Protein AF-Q1A8F8-F1 (afdb_monomer)

Sequence (84 aa):
IGHVDSGKSTTTGHLIYQCGGIDKRTIEKFEKEAAELGKGSFKYAWVLDKLKAERERGITIDIALWKFETPRYYVTVIDAPGHR

Solvent-accessible surface area (backbone atoms only — not comparable to full-atom values): 4914 Å² total; per-residue (Å²): 140,58,57,69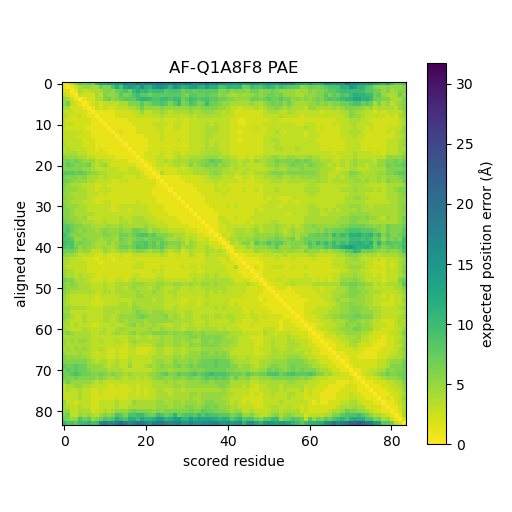,84,68,46,63,52,39,56,50,28,45,50,36,42,76,57,61,55,46,59,69,70,58,48,55,49,35,32,50,59,23,42,76,70,75,38,46,90,44,28,30,24,51,74,58,41,79,49,70,68,22,63,75,68,72,48,61,75,63,77,32,78,48,73,38,58,53,102,87,47,82,43,76,48,76,47,67,51,35,73,133

Radius of gyration: 12.43 Å; Cα contacts (8 Å, |Δi|>4): 111; chains: 1; bounding box: 35×20×33 Å

Nearest PDB structures (foldseek):
  9bdp-assembly1_EF1A  TM=9.729E-01  e=9.770E-13  Saccharomyces cerevisiae
  8g5z-assembly1_EF  TM=9.729E-01  e=1.169E-11  Homo sapiens
  4cxg-assembly1_A  TM=9.556E-01  e=1.874E-08  Oryctolagus cuniculus
  5lzx-assembly1_jj  TM=9.267E-01  e=8.987E-08  Homo sapiens
  3j5y-assembly1_B  TM=9.152E-01  e=2.513E-06  Homo sapiens

Secondary structure (DSSP, 8-state):
---TTS-HHHHHHHHHHHTTSS-HHHHHHHHHHHHHTT-GGGTTGGGT--SHHHHHHTS--S-EEEEEE-SS-EEEEEE-----

Mean predicted aligned error: 4.03 Å

Structure (mmCIF, N/CA/C/O backbone):
data_AF-Q1A8F8-F1
#
_entry.id   AF-Q1A8F8-F1
#
loop_
_atom_site.group_PDB
_atom_site.id
_atom_site.type_symbol
_atom_site.label_atom_id
_atom_site.label_alt_id
_atom_site.label_comp_id
_atom_site.label_asym_id
_atom_site.label_entity_id
_atom_site.label_seq_id
_atom_site.pdbx_PDB_ins_code
_atom_site.Cartn_x
_atom_site.Cartn_y
_atom_site.Cartn_z
_atom_site.occupancy
_atom_site.B_iso_or_equiv
_atom_site.auth_seq_id
_atom_site.auth_comp_id
_atom_site.auth_asym_id
_atom_site.auth_atom_id
_atom_site.pdbx_PDB_model_num
ATOM 1 N N . ILE A 1 1 ? -8.695 -1.727 -12.967 1.00 68.31 1 ILE A N 1
ATOM 2 C CA . ILE A 1 1 ? -8.115 -2.090 -14.288 1.00 68.31 1 ILE A CA 1
ATOM 3 C C . ILE A 1 1 ? -7.938 -0.800 -15.086 1.00 68.31 1 ILE A C 1
ATOM 5 O O . ILE A 1 1 ? -8.875 -0.015 -15.121 1.00 68.31 1 ILE A O 1
ATOM 9 N N . GLY A 1 2 ? -6.747 -0.531 -15.630 1.00 78.38 2 GLY A N 1
ATOM 10 C CA . GLY A 1 2 ? -6.419 0.739 -16.301 1.00 78.38 2 GLY A CA 1
ATOM 11 C C . GLY A 1 2 ? -4.927 0.860 -16.646 1.00 78.38 2 GLY A C 1
ATOM 12 O O . GLY A 1 2 ? -4.126 0.055 -16.165 1.00 78.38 2 GLY A O 1
ATOM 13 N N . HIS A 1 3 ? -4.558 1.861 -17.452 1.00 83.31 3 HIS A N 1
ATOM 14 C CA . HIS A 1 3 ? -3.194 2.069 -17.965 1.00 83.31 3 HIS A CA 1
ATOM 15 C C . HIS A 1 3 ? -2.160 2.296 -16.845 1.00 83.31 3 HIS A C 1
ATOM 17 O O . HIS A 1 3 ? -2.536 2.633 -15.718 1.00 83.31 3 HIS A O 1
ATOM 23 N N . VAL A 1 4 ? -0.869 2.076 -17.129 1.00 75.50 4 VAL A N 1
ATOM 24 C CA . VAL A 1 4 ? 0.232 2.129 -16.146 1.00 75.50 4 VAL A CA 1
ATOM 25 C C . VAL A 1 4 ? 0.246 3.441 -15.345 1.00 75.50 4 VAL A C 1
ATOM 27 O O . VAL A 1 4 ? 0.337 3.380 -14.123 1.00 75.50 4 VAL A O 1
ATOM 30 N N . ASP A 1 5 ? -0.075 4.573 -15.976 1.00 80.25 5 ASP A N 1
ATOM 31 C CA . ASP A 1 5 ? -0.042 5.901 -15.340 1.00 80.25 5 ASP A CA 1
ATOM 32 C C . ASP A 1 5 ? -1.390 6.401 -14.797 1.00 80.25 5 ASP A C 1
ATOM 34 O O . ASP A 1 5 ? -1.519 7.544 -14.366 1.00 80.25 5 ASP A O 1
ATOM 38 N N . SER A 1 6 ? -2.427 5.559 -14.761 1.00 85.94 6 SER A N 1
ATOM 39 C CA . SER A 1 6 ? -3.751 5.967 -14.257 1.00 85.94 6 SER A CA 1
ATOM 40 C C . SER A 1 6 ? -3.835 6.084 -12.724 1.00 85.94 6 SER A C 1
ATOM 42 O O . SER A 1 6 ? -4.930 6.218 -12.188 1.00 85.94 6 SER A O 1
ATOM 44 N N . GLY A 1 7 ? -2.717 5.969 -11.998 1.00 86.12 7 GLY A N 1
ATOM 45 C CA . GLY A 1 7 ? -2.673 6.160 -10.542 1.00 86.12 7 GLY A CA 1
ATOM 46 C C . GLY A 1 7 ? -3.400 5.094 -9.710 1.00 86.12 7 GLY A C 1
ATOM 47 O O . GLY A 1 7 ? -3.695 5.337 -8.545 1.00 86.12 7 GLY A O 1
ATOM 48 N N . LYS A 1 8 ? -3.679 3.914 -10.284 1.00 90.56 8 LYS A N 1
ATOM 49 C CA . LYS A 1 8 ? -4.465 2.827 -9.661 1.00 90.56 8 LYS A CA 1
ATOM 50 C C . LYS A 1 8 ? -3.991 2.479 -8.244 1.00 90.56 8 LYS A C 1
ATOM 52 O O . LYS A 1 8 ? -4.771 2.570 -7.294 1.00 90.56 8 LYS A O 1
ATOM 57 N N . SER A 1 9 ? -2.714 2.134 -8.103 1.00 90.19 9 SER A N 1
ATOM 58 C CA . SER A 1 9 ? -2.105 1.725 -6.833 1.00 90.19 9 SER A CA 1
ATOM 59 C C . SER A 1 9 ? -2.012 2.896 -5.855 1.00 90.19 9 SER A C 1
ATOM 61 O O . SER A 1 9 ? -2.264 2.731 -4.666 1.00 90.19 9 SER A O 1
ATOM 63 N N . THR A 1 10 ? -1.769 4.113 -6.352 1.00 91.00 10 THR A N 1
ATOM 64 C CA . THR A 1 10 ? -1.745 5.337 -5.536 1.00 91.00 10 THR A CA 1
ATOM 65 C C . THR A 1 10 ? -3.108 5.635 -4.916 1.00 91.00 10 THR A C 1
ATOM 67 O O . THR A 1 10 ? -3.203 5.835 -3.705 1.00 91.00 10 THR A O 1
ATOM 70 N N . THR A 1 11 ? -4.178 5.637 -5.715 1.00 91.44 11 THR A N 1
ATOM 71 C CA . THR A 1 11 ? -5.544 5.875 -5.223 1.00 91.44 11 THR A CA 1
ATOM 72 C C . THR A 1 11 ? -5.966 4.791 -4.241 1.00 91.44 11 THR A C 1
ATOM 74 O O . THR A 1 11 ? -6.539 5.087 -3.194 1.00 91.44 11 THR A O 1
ATOM 77 N N . THR A 1 12 ? -5.640 3.538 -4.547 1.00 91.31 12 THR A N 1
ATOM 78 C CA . THR A 1 12 ? -6.023 2.396 -3.717 1.00 91.31 12 THR A CA 1
ATOM 79 C C . THR A 1 12 ? -5.270 2.379 -2.386 1.00 91.31 12 THR A C 1
ATOM 81 O O . THR A 1 12 ? -5.886 2.215 -1.336 1.00 91.31 12 THR A O 1
ATOM 84 N N . GLY A 1 13 ? -3.961 2.635 -2.390 1.00 91.81 13 GLY A N 1
ATOM 85 C CA . GLY A 1 13 ? -3.173 2.771 -1.165 1.00 91.81 13 GLY A CA 1
ATOM 86 C C . GLY A 1 13 ? -3.621 3.945 -0.294 1.00 91.81 13 GLY A C 1
ATOM 87 O O . GLY A 1 13 ? -3.657 3.831 0.932 1.00 91.81 13 GLY A O 1
ATOM 88 N N . HIS A 1 14 ? -4.039 5.057 -0.909 1.00 91.44 14 HIS A N 1
ATOM 89 C CA . HIS A 1 14 ? -4.598 6.185 -0.168 1.00 91.44 14 HIS A CA 1
ATOM 90 C C . HIS A 1 14 ? -5.943 5.830 0.484 1.00 91.44 14 HIS A C 1
ATOM 92 O O . HIS A 1 14 ? -6.154 6.166 1.648 1.00 91.44 14 HIS A O 1
ATOM 98 N N . LEU A 1 15 ? -6.814 5.096 -0.217 1.00 91.38 15 LEU A N 1
ATOM 99 C CA . LEU A 1 15 ? -8.073 4.597 0.345 1.00 91.38 15 LEU A CA 1
ATOM 100 C C . LEU A 1 15 ? -7.827 3.682 1.553 1.00 91.38 15 LEU A C 1
ATOM 102 O O . LEU A 1 15 ? -8.445 3.870 2.597 1.00 91.38 15 LEU A O 1
ATOM 106 N N . ILE A 1 16 ? -6.890 2.736 1.436 1.00 91.25 16 ILE A N 1
ATOM 107 C CA . ILE A 1 16 ? -6.515 1.834 2.536 1.00 91.25 16 ILE A CA 1
ATOM 108 C C . ILE A 1 16 ? -6.059 2.644 3.756 1.00 91.25 16 ILE A C 1
ATOM 110 O O . ILE A 1 16 ? -6.489 2.363 4.873 1.00 91.25 16 ILE A O 1
ATOM 114 N N . TYR A 1 17 ? -5.240 3.679 3.552 1.00 90.44 17 TYR A N 1
ATOM 115 C CA . TYR A 1 17 ? -4.814 4.579 4.625 1.00 90.44 17 TYR A CA 1
ATOM 116 C C . TYR A 1 17 ? -5.981 5.334 5.270 1.00 90.44 17 TYR A C 1
ATOM 118 O O . TYR A 1 17 ? -6.099 5.339 6.494 1.00 90.44 17 TYR A O 1
ATOM 126 N N . GLN A 1 18 ? -6.874 5.924 4.473 1.00 89.81 18 GLN A N 1
ATOM 127 C CA . GLN A 1 18 ? -8.034 6.654 4.995 1.00 89.81 18 GLN A CA 1
ATOM 128 C C . GLN A 1 18 ? -8.998 5.756 5.777 1.00 89.81 18 GLN A C 1
ATOM 130 O O . GLN A 1 18 ? -9.601 6.205 6.750 1.00 89.81 18 GLN A O 1
ATOM 135 N N . CYS A 1 19 ? -9.123 4.488 5.387 1.00 90.12 19 CYS A N 1
ATOM 136 C CA . CYS A 1 19 ? -9.934 3.507 6.101 1.00 90.12 19 CYS A CA 1
ATOM 137 C C . CYS A 1 19 ? -9.232 2.897 7.326 1.00 90.12 19 CYS A C 1
ATOM 139 O O . CYS A 1 19 ? -9.814 2.031 7.971 1.00 90.12 19 CYS A O 1
ATOM 141 N N . GLY A 1 20 ? -8.004 3.314 7.657 1.00 88.00 20 GLY A N 1
ATOM 142 C CA . GLY A 1 20 ? -7.248 2.757 8.782 1.00 88.00 20 GLY A CA 1
ATOM 143 C C . GLY A 1 20 ? -6.713 1.345 8.531 1.00 88.00 20 GLY A C 1
ATOM 144 O O . GLY A 1 20 ? -6.293 0.673 9.465 1.00 88.00 20 GLY A O 1
ATOM 145 N N . GLY A 1 21 ? -6.694 0.889 7.275 1.00 87.88 21 GLY A N 1
ATOM 146 C CA . GLY A 1 21 ? -6.137 -0.407 6.887 1.00 87.88 21 GLY A CA 1
ATOM 147 C C . GLY A 1 21 ? -4.607 -0.460 6.919 1.00 87.88 21 GLY A C 1
ATOM 148 O O . GLY A 1 21 ? -4.041 -1.521 6.674 1.00 87.88 21 GLY A O 1
ATOM 149 N N . ILE A 1 22 ? -3.937 0.664 7.195 1.00 89.94 22 ILE A N 1
ATOM 150 C CA . ILE A 1 22 ? -2.494 0.745 7.425 1.00 89.94 22 ILE A CA 1
ATOM 151 C C . ILE A 1 22 ? -2.173 1.801 8.488 1.00 89.94 22 ILE A C 1
ATOM 153 O O . ILE A 1 22 ? -2.727 2.902 8.486 1.00 89.94 22 ILE A O 1
ATOM 157 N N . ASP A 1 23 ? -1.235 1.476 9.376 1.00 90.38 23 ASP A N 1
ATOM 158 C CA . ASP A 1 23 ? -0.769 2.390 10.414 1.00 90.38 23 ASP A CA 1
ATOM 159 C C . ASP A 1 23 ? -0.050 3.614 9.842 1.00 90.38 23 ASP A C 1
ATOM 161 O O . ASP A 1 23 ? 0.792 3.522 8.942 1.00 90.38 23 ASP A O 1
ATOM 165 N N . LYS A 1 24 ? -0.286 4.770 10.469 1.00 90.25 24 LYS A N 1
ATOM 166 C CA . LYS A 1 24 ? 0.363 6.037 10.107 1.00 90.25 24 LYS A CA 1
ATOM 167 C C . LYS A 1 24 ? 1.895 5.949 10.119 1.00 90.25 24 LYS A C 1
ATOM 169 O O . LYS A 1 24 ? 2.539 6.475 9.218 1.00 90.25 24 LYS A O 1
ATOM 174 N N . ARG A 1 25 ? 2.477 5.223 11.082 1.00 92.94 25 ARG A N 1
ATOM 175 C CA . ARG A 1 25 ? 3.936 5.012 11.177 1.00 92.94 25 ARG A CA 1
ATOM 176 C C . ARG A 1 25 ? 4.508 4.313 9.943 1.00 92.94 25 ARG A C 1
ATOM 178 O O . ARG A 1 25 ? 5.617 4.624 9.518 1.00 92.94 25 ARG A O 1
ATOM 185 N N . THR A 1 26 ? 3.757 3.376 9.371 1.00 91.62 26 THR A N 1
ATOM 186 C CA . THR A 1 26 ? 4.181 2.632 8.182 1.00 91.62 26 THR A CA 1
ATOM 187 C C . THR A 1 26 ? 4.168 3.534 6.952 1.00 91.62 26 THR A C 1
ATOM 189 O O . THR A 1 26 ? 5.126 3.530 6.184 1.00 91.62 26 THR A O 1
ATOM 192 N N . ILE A 1 27 ? 3.136 4.372 6.805 1.00 91.50 27 ILE A N 1
ATOM 193 C CA . ILE A 1 27 ? 3.078 5.373 5.730 1.00 91.50 27 ILE A CA 1
ATOM 194 C C . ILE A 1 27 ? 4.194 6.411 5.861 1.00 91.50 27 ILE A C 1
ATOM 196 O O . ILE A 1 27 ? 4.833 6.728 4.865 1.00 91.50 27 ILE A O 1
ATOM 200 N N . GLU A 1 28 ? 4.479 6.902 7.067 1.00 92.31 28 GLU A N 1
ATOM 201 C CA . GLU A 1 28 ? 5.587 7.841 7.301 1.00 92.31 28 GLU A CA 1
ATOM 202 C C . GLU A 1 28 ? 6.948 7.219 6.960 1.00 92.31 28 GLU A C 1
ATOM 204 O O . GLU A 1 28 ? 7.827 7.893 6.420 1.00 92.31 28 GLU A O 1
ATOM 209 N N . LYS A 1 29 ? 7.127 5.921 7.235 1.00 92.88 29 LYS A N 1
ATOM 210 C CA . LYS A 1 29 ? 8.317 5.176 6.814 1.00 92.88 29 LYS A CA 1
ATOM 211 C C . LYS A 1 29 ? 8.418 5.119 5.287 1.00 92.88 29 LYS A C 1
ATOM 213 O O . LYS A 1 29 ? 9.468 5.456 4.749 1.00 92.88 29 LYS A O 1
ATOM 218 N N . PHE A 1 30 ? 7.340 4.749 4.594 1.00 91.50 30 PHE A N 1
ATOM 219 C CA . PHE A 1 30 ? 7.328 4.716 3.127 1.00 91.50 30 PHE A CA 1
ATOM 220 C C . PHE A 1 30 ? 7.517 6.097 2.508 1.00 91.50 30 PHE A C 1
ATOM 222 O O . PHE A 1 30 ? 8.167 6.205 1.480 1.00 91.50 30 PHE A O 1
ATOM 229 N N . GLU A 1 31 ? 7.010 7.158 3.130 1.00 91.31 31 GLU A N 1
ATOM 230 C CA . GLU A 1 31 ? 7.243 8.530 2.684 1.00 91.31 31 GLU A CA 1
ATOM 231 C C . GLU A 1 31 ? 8.724 8.903 2.728 1.00 91.31 31 GLU A C 1
ATOM 233 O O . GLU A 1 31 ? 9.231 9.456 1.756 1.00 91.31 31 GLU A O 1
ATOM 238 N N . LYS A 1 32 ? 9.429 8.552 3.810 1.00 92.25 32 LYS A 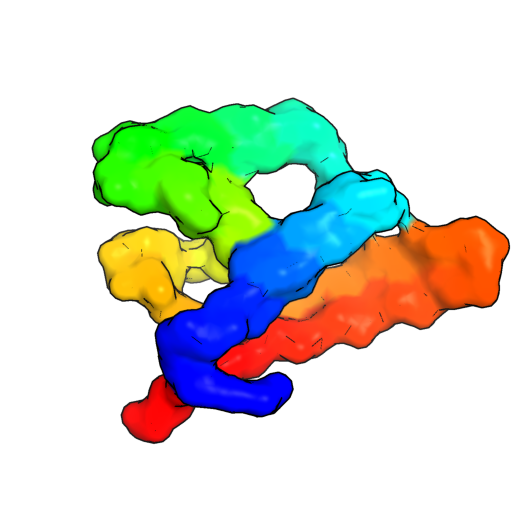N 1
ATOM 239 C CA . LYS A 1 32 ? 10.875 8.783 3.920 1.00 92.25 32 LYS A CA 1
ATOM 240 C C . LYS A 1 32 ? 11.656 7.979 2.885 1.00 92.25 32 LYS A C 1
ATOM 242 O O . LYS A 1 32 ? 12.415 8.563 2.122 1.00 92.25 32 LYS A O 1
ATOM 247 N N . GLU A 1 33 ? 11.420 6.670 2.810 1.00 90.12 33 GLU A N 1
ATOM 248 C CA . GLU A 1 33 ? 12.115 5.795 1.856 1.00 90.12 33 GLU A CA 1
ATOM 249 C C . GLU A 1 33 ? 11.832 6.205 0.398 1.00 90.12 33 GLU A C 1
ATOM 251 O O . GLU A 1 33 ? 12.727 6.217 -0.446 1.00 90.12 33 GLU A O 1
ATOM 256 N N . ALA A 1 34 ? 10.592 6.585 0.084 1.00 89.12 34 ALA A N 1
ATOM 257 C CA . ALA A 1 34 ? 10.229 7.050 -1.248 1.00 89.12 34 ALA A CA 1
ATOM 258 C C . ALA A 1 34 ? 10.844 8.420 -1.558 1.00 89.12 34 ALA A C 1
ATOM 260 O O . ALA A 1 34 ? 11.273 8.644 -2.688 1.00 89.12 34 ALA A O 1
ATOM 261 N N . ALA A 1 35 ? 10.926 9.328 -0.580 1.00 89.56 35 ALA A N 1
ATOM 262 C CA . ALA A 1 35 ? 11.593 10.617 -0.740 1.00 89.56 35 ALA A CA 1
ATOM 263 C C . ALA A 1 35 ? 13.103 10.460 -0.988 1.00 89.56 35 ALA A C 1
ATOM 265 O O . ALA A 1 35 ? 13.635 11.136 -1.866 1.00 89.56 35 ALA A O 1
ATOM 266 N N . GLU A 1 36 ? 13.769 9.532 -0.294 1.00 89.50 36 GLU A N 1
ATOM 267 C CA . GLU A 1 36 ? 15.187 9.202 -0.515 1.00 89.50 36 GLU A CA 1
ATOM 268 C C . GLU A 1 36 ? 15.454 8.693 -1.940 1.00 89.50 36 GLU A C 1
ATOM 270 O O . GLU A 1 36 ? 16.492 8.998 -2.522 1.00 89.50 36 GLU A O 1
ATOM 275 N N . LEU A 1 37 ? 14.492 7.987 -2.545 1.00 85.25 37 LEU A N 1
ATOM 276 C CA . LEU A 1 37 ? 14.559 7.543 -3.943 1.00 85.25 37 LEU A CA 1
ATOM 277 C C . LEU A 1 37 ? 14.053 8.588 -4.957 1.00 85.25 37 LEU A C 1
ATOM 279 O O . LEU A 1 37 ? 13.908 8.270 -6.138 1.00 85.25 37 LEU A O 1
ATOM 283 N N . GLY A 1 38 ? 13.738 9.816 -4.528 1.00 85.19 38 GLY A N 1
ATOM 284 C CA . GLY A 1 38 ? 13.194 10.867 -5.398 1.00 85.19 38 GLY A CA 1
ATOM 285 C C . GLY A 1 38 ? 11.754 10.618 -5.869 1.00 85.19 38 GLY A C 1
ATOM 286 O O . GLY A 1 38 ? 11.282 11.263 -6.802 1.00 85.19 38 GLY A O 1
ATOM 287 N N . LYS A 1 39 ? 11.035 9.692 -5.227 1.00 84.00 39 LYS A N 1
ATOM 288 C CA . LYS A 1 39 ? 9.676 9.243 -5.567 1.00 84.00 39 LYS A CA 1
ATOM 289 C C . LYS A 1 39 ? 8.669 9.513 -4.450 1.00 84.00 39 LYS A C 1
ATOM 291 O O . LYS A 1 39 ? 7.749 8.727 -4.253 1.00 84.00 39 LYS A O 1
ATOM 296 N N . GLY A 1 40 ? 8.801 10.618 -3.716 1.00 76.94 40 GLY A N 1
ATOM 297 C CA . GLY A 1 40 ? 7.946 10.915 -2.552 1.00 76.94 40 GLY A CA 1
ATOM 298 C C . GLY A 1 40 ? 6.429 10.833 -2.819 1.00 76.94 40 GLY A C 1
ATOM 299 O O . GLY A 1 40 ? 5.660 10.475 -1.928 1.00 76.94 40 GLY A O 1
ATOM 300 N N . SER A 1 41 ? 5.986 11.070 -4.061 1.00 76.19 41 SER A N 1
ATOM 301 C CA . SER A 1 41 ? 4.584 10.923 -4.486 1.00 76.19 41 SER A CA 1
ATOM 302 C C . SER A 1 41 ? 4.070 9.472 -4.532 1.00 76.19 41 SER A C 1
ATOM 304 O O . SER A 1 41 ? 2.859 9.261 -4.555 1.00 76.19 41 SER A O 1
ATOM 306 N N . PHE A 1 42 ? 4.952 8.468 -4.496 1.00 85.12 42 PHE A N 1
ATOM 307 C CA . PHE A 1 42 ? 4.623 7.040 -4.614 1.00 85.12 42 PHE A CA 1
ATOM 308 C C . PHE A 1 42 ? 4.369 6.356 -3.265 1.00 85.12 42 PHE A C 1
ATOM 310 O O . PHE A 1 42 ? 4.053 5.166 -3.236 1.00 85.12 42 PHE A O 1
ATOM 317 N N . LYS A 1 43 ? 4.439 7.089 -2.145 1.00 89.75 43 LYS A N 1
ATOM 318 C CA . LYS A 1 43 ? 4.282 6.531 -0.789 1.00 89.75 43 LYS A CA 1
ATOM 319 C C . LYS A 1 43 ? 3.027 5.669 -0.601 1.00 89.75 43 LYS A C 1
ATOM 321 O O . LYS A 1 43 ? 3.059 4.693 0.141 1.00 89.75 43 LYS A O 1
ATOM 326 N N . TYR A 1 44 ? 1.934 6.004 -1.292 1.00 91.06 44 TYR A N 1
ATOM 327 C CA . TYR A 1 44 ? 0.689 5.235 -1.240 1.00 91.06 44 TYR A CA 1
ATOM 328 C C . TYR A 1 44 ? 0.719 3.985 -2.124 1.00 91.06 44 TYR A C 1
ATOM 330 O O . TYR A 1 44 ? 0.197 2.955 -1.715 1.00 91.06 44 TYR A O 1
ATOM 338 N N . ALA A 1 45 ? 1.362 4.029 -3.294 1.00 91.75 45 ALA A N 1
ATOM 339 C CA . ALA A 1 45 ? 1.513 2.847 -4.145 1.00 91.75 45 ALA A CA 1
ATOM 340 C C . ALA A 1 45 ? 2.330 1.749 -3.439 1.00 91.75 45 ALA A C 1
ATOM 342 O O . ALA A 1 45 ? 2.004 0.570 -3.524 1.00 91.75 45 ALA A O 1
ATOM 343 N N . TRP A 1 46 ? 3.306 2.141 -2.615 1.00 91.19 46 TRP A N 1
ATOM 344 C CA . TRP A 1 46 ? 4.173 1.229 -1.858 1.00 91.19 46 TRP A CA 1
ATOM 345 C C . TRP A 1 46 ? 3.475 0.422 -0.759 1.00 91.19 46 TRP A C 1
ATOM 347 O O . TRP A 1 46 ? 4.067 -0.515 -0.218 1.00 91.19 46 TRP A O 1
ATOM 357 N N . VAL A 1 47 ? 2.225 0.766 -0.437 1.00 90.56 47 VAL A N 1
ATOM 358 C CA . VAL A 1 47 ? 1.348 -0.077 0.387 1.00 90.56 47 VAL A CA 1
ATOM 359 C C . VAL A 1 47 ? 1.090 -1.418 -0.306 1.00 90.56 47 VAL A C 1
ATOM 361 O O . VAL A 1 47 ? 0.998 -2.450 0.358 1.00 90.56 47 VAL A O 1
ATOM 364 N N . LEU A 1 48 ? 0.994 -1.396 -1.637 1.00 90.31 48 LEU A N 1
ATOM 365 C CA . LEU A 1 48 ? 0.682 -2.543 -2.485 1.00 90.31 48 LEU A CA 1
ATOM 366 C C . LEU A 1 48 ? 1.947 -3.091 -3.166 1.00 90.31 48 LEU A C 1
ATOM 368 O O . LEU A 1 48 ? 2.114 -4.308 -3.212 1.00 90.31 48 LEU A O 1
ATOM 372 N N . ASP A 1 49 ? 2.876 -2.217 -3.572 1.00 90.88 49 ASP A N 1
ATOM 373 C CA . ASP A 1 49 ? 4.154 -2.595 -4.191 1.00 90.88 49 ASP A CA 1
ATOM 374 C C . ASP A 1 49 ? 5.155 -3.115 -3.139 1.00 90.88 49 ASP A C 1
ATOM 376 O O . ASP A 1 49 ? 5.838 -2.356 -2.427 1.00 90.88 49 ASP A O 1
ATOM 380 N N . LYS A 1 50 ? 5.250 -4.443 -3.028 1.00 86.06 50 LYS A N 1
ATOM 381 C CA . LYS A 1 50 ? 6.120 -5.124 -2.052 1.00 86.06 50 LYS A CA 1
ATOM 382 C C . LYS A 1 50 ? 7.487 -5.467 -2.626 1.00 86.06 50 LYS A C 1
ATOM 384 O O . LYS A 1 50 ? 8.440 -5.626 -1.861 1.00 86.06 50 LYS A O 1
ATOM 389 N N . LEU A 1 51 ? 7.606 -5.599 -3.946 1.00 89.38 51 LEU A N 1
ATOM 390 C CA . LEU A 1 51 ? 8.864 -5.980 -4.569 1.00 89.38 51 LEU A CA 1
ATOM 391 C C . LEU A 1 51 ? 9.785 -4.766 -4.687 1.00 89.38 51 LEU A C 1
ATOM 393 O O . LEU A 1 51 ? 9.383 -3.677 -5.097 1.00 89.38 51 LEU A O 1
ATOM 397 N N . LYS A 1 52 ? 11.076 -4.971 -4.407 1.00 88.69 52 LYS A N 1
ATOM 398 C CA . LYS A 1 52 ? 12.101 -3.936 -4.607 1.00 88.69 52 LYS A CA 1
ATOM 399 C C . LYS A 1 52 ? 12.100 -3.420 -6.054 1.00 88.69 52 LYS A C 1
ATOM 401 O O . LYS A 1 52 ? 12.156 -2.215 -6.269 1.00 88.69 52 LYS A O 1
ATOM 406 N N . ALA A 1 53 ? 11.936 -4.325 -7.021 1.00 89.75 53 ALA A N 1
ATOM 407 C CA . ALA A 1 53 ? 11.855 -3.990 -8.440 1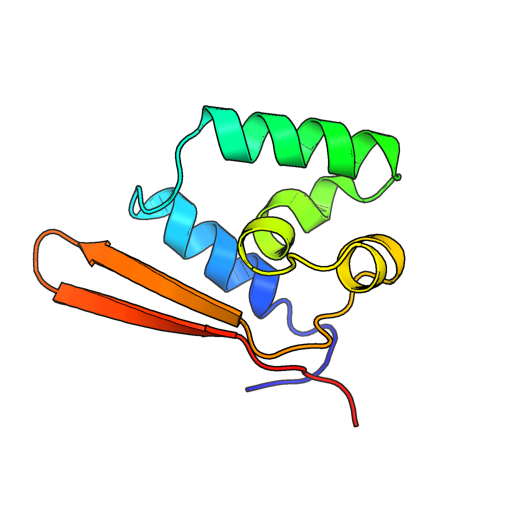.00 89.75 53 ALA A CA 1
ATOM 408 C C . ALA A 1 53 ? 10.647 -3.098 -8.787 1.00 89.75 53 ALA A C 1
ATOM 410 O O . ALA A 1 53 ? 10.774 -2.224 -9.643 1.00 89.75 53 ALA A O 1
ATOM 411 N N . GLU A 1 54 ? 9.500 -3.273 -8.122 1.00 90.12 54 GLU A N 1
ATOM 412 C CA . GLU A 1 54 ? 8.318 -2.419 -8.322 1.00 90.12 54 GLU A CA 1
ATOM 413 C C . GLU A 1 54 ? 8.594 -1.000 -7.831 1.00 90.12 54 GLU A C 1
ATOM 415 O O . GLU A 1 54 ? 8.365 -0.034 -8.555 1.00 90.12 54 GLU A O 1
ATOM 420 N N . ARG A 1 55 ? 9.195 -0.866 -6.644 1.00 88.94 55 ARG A N 1
ATOM 421 C CA . ARG A 1 55 ? 9.548 0.435 -6.054 1.00 88.94 55 ARG A CA 1
ATOM 422 C C . ARG A 1 55 ? 10.615 1.168 -6.870 1.00 88.94 55 ARG A C 1
ATOM 424 O O . ARG A 1 55 ? 10.482 2.363 -7.153 1.00 88.94 55 ARG A O 1
ATOM 431 N N . GLU A 1 56 ? 11.644 0.451 -7.316 1.00 88.19 56 GLU A N 1
ATOM 432 C CA . GLU A 1 56 ? 12.721 0.992 -8.155 1.00 88.19 56 GLU A CA 1
ATOM 433 C C . GLU A 1 56 ? 12.227 1.419 -9.536 1.00 88.19 56 GLU A C 1
ATOM 435 O O . GLU A 1 56 ? 12.609 2.485 -10.020 1.00 88.19 56 GLU A O 1
ATOM 440 N N . ARG A 1 57 ? 11.320 0.657 -10.154 1.00 87.88 57 ARG A N 1
ATOM 441 C CA . ARG A 1 57 ? 10.779 0.981 -11.484 1.00 87.88 57 ARG A CA 1
ATOM 442 C C . ARG A 1 57 ? 9.563 1.905 -11.437 1.00 87.88 57 ARG A C 1
ATOM 444 O O . ARG A 1 57 ? 9.312 2.608 -12.404 1.00 87.88 57 ARG A O 1
ATOM 451 N N . GLY A 1 58 ? 8.864 1.979 -10.305 1.00 87.69 58 GLY A N 1
ATOM 452 C CA . GLY A 1 58 ? 7.620 2.737 -10.147 1.00 87.69 58 GLY A CA 1
ATOM 453 C C . GLY A 1 58 ? 6.429 2.120 -10.884 1.00 87.69 58 GLY A C 1
ATOM 454 O O . GLY A 1 58 ? 5.541 2.858 -11.295 1.00 87.69 58 GLY A O 1
ATOM 455 N 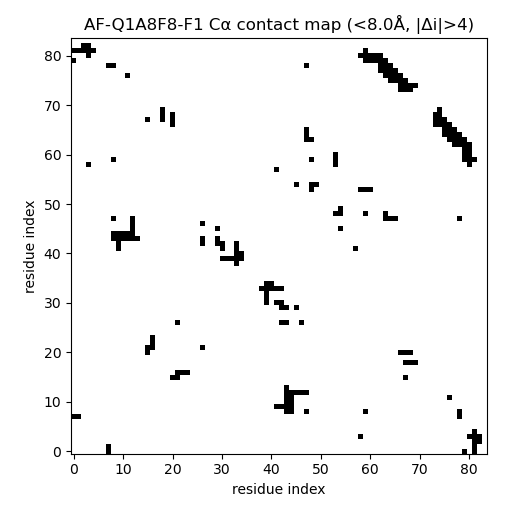N . ILE A 1 59 ? 6.431 0.800 -11.092 1.00 89.19 59 ILE A N 1
ATOM 456 C CA . ILE A 1 59 ? 5.342 0.072 -11.754 1.00 89.19 59 ILE A CA 1
ATOM 457 C C . ILE A 1 59 ? 4.983 -1.166 -10.937 1.00 89.19 59 ILE A C 1
ATOM 459 O O . ILE A 1 59 ? 5.879 -1.866 -10.470 1.00 89.19 59 ILE A O 1
ATOM 463 N N . THR A 1 60 ? 3.693 -1.464 -10.827 1.00 87.62 60 THR A N 1
ATOM 464 C CA . THR A 1 60 ? 3.197 -2.730 -10.272 1.00 87.62 60 THR A CA 1
ATOM 465 C C . THR A 1 60 ? 3.518 -3.858 -11.246 1.00 87.62 60 THR A C 1
ATOM 467 O O . THR A 1 60 ? 3.175 -3.750 -12.429 1.00 87.62 60 THR A O 1
ATOM 470 N N . ILE A 1 61 ? 4.199 -4.899 -10.764 1.00 88.88 61 ILE A N 1
ATOM 471 C CA . ILE A 1 61 ? 4.675 -6.063 -11.524 1.00 88.88 61 ILE A CA 1
ATOM 472 C C . ILE A 1 61 ? 3.824 -7.280 -11.181 1.00 88.88 61 ILE A C 1
ATOM 474 O O . ILE A 1 61 ? 3.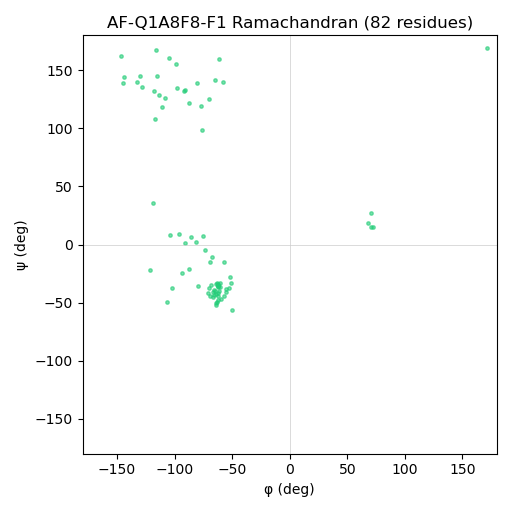349 -7.958 -12.090 1.00 88.88 61 ILE A O 1
ATOM 478 N N . ASP A 1 62 ? 3.630 -7.538 -9.889 1.00 89.25 62 ASP A N 1
ATOM 479 C CA . ASP A 1 62 ? 2.883 -8.691 -9.396 1.00 89.25 62 ASP A CA 1
ATOM 480 C C . ASP A 1 62 ? 1.494 -8.282 -8.889 1.00 89.25 62 ASP A C 1
ATOM 482 O O . ASP A 1 62 ? 1.218 -7.113 -8.612 1.00 89.25 62 ASP A O 1
ATOM 486 N N . ILE A 1 63 ? 0.587 -9.250 -8.789 1.00 90.44 63 ILE A N 1
ATOM 487 C CA . ILE A 1 63 ? -0.747 -9.014 -8.243 1.00 90.44 63 ILE A CA 1
ATOM 488 C C . ILE A 1 63 ? -0.649 -8.942 -6.720 1.00 90.44 63 ILE A C 1
ATOM 490 O O . ILE A 1 63 ? -0.313 -9.922 -6.053 1.00 90.44 63 ILE A O 1
ATOM 494 N N . ALA A 1 64 ? -1.019 -7.798 -6.148 1.00 90.00 64 ALA A N 1
ATOM 495 C CA . ALA A 1 64 ? -1.066 -7.621 -4.705 1.00 90.00 64 ALA A CA 1
ATOM 496 C C . ALA A 1 64 ? -2.491 -7.806 -4.173 1.00 90.00 64 ALA A C 1
ATOM 498 O O . ALA A 1 64 ? -3.461 -7.251 -4.689 1.00 90.00 64 ALA A O 1
ATOM 499 N N . LEU A 1 65 ? -2.612 -8.565 -3.085 1.00 91.12 65 LEU A N 1
ATOM 500 C CA . LEU A 1 65 ? -3.852 -8.733 -2.333 1.00 91.12 65 LEU A CA 1
ATOM 501 C C . LEU A 1 65 ? -3.734 -8.003 -0.998 1.00 91.12 65 LEU A C 1
ATOM 503 O O . LEU A 1 65 ? -2.815 -8.269 -0.217 1.00 91.12 65 LEU A O 1
ATOM 507 N N . TRP A 1 66 ? -4.689 -7.120 -0.718 1.00 91.44 66 TRP A N 1
ATOM 508 C CA . TRP A 1 66 ? -4.798 -6.445 0.571 1.00 91.44 66 TRP A CA 1
ATOM 509 C C . TRP A 1 66 ? -6.203 -6.589 1.133 1.00 91.44 66 TRP A C 1
ATOM 511 O O . TRP A 1 66 ? -7.185 -6.419 0.416 1.00 91.44 66 TRP A O 1
ATOM 521 N N . LYS A 1 67 ? -6.314 -6.894 2.424 1.00 92.56 67 LYS A N 1
ATOM 522 C CA . LYS A 1 67 ? -7.601 -7.011 3.111 1.00 92.56 67 LYS A CA 1
ATOM 523 C C . LYS A 1 67 ? -7.673 -5.963 4.201 1.00 92.56 67 LYS A C 1
ATOM 525 O O . LYS A 1 67 ? -6.726 -5.816 4.967 1.00 92.56 67 LYS A O 1
ATOM 530 N N . PHE A 1 68 ? -8.780 -5.242 4.253 1.00 89.62 68 PHE A N 1
ATOM 531 C CA . PHE A 1 68 ? -9.055 -4.300 5.325 1.00 89.62 68 PHE A CA 1
ATOM 532 C C . PHE A 1 68 ? -10.549 -4.260 5.617 1.00 89.62 68 PHE A C 1
ATOM 534 O O . PHE A 1 68 ? -11.381 -4.695 4.818 1.00 89.62 68 PHE A O 1
ATOM 541 N N . GLU A 1 69 ? -10.880 -3.741 6.788 1.00 90.69 69 GLU A N 1
ATOM 542 C CA . GLU A 1 69 ? -12.245 -3.694 7.280 1.00 90.69 69 GLU A CA 1
ATOM 543 C C . GLU A 1 69 ? -12.688 -2.247 7.409 1.00 90.69 69 GLU A C 1
ATOM 545 O O . GLU A 1 69 ? -11.916 -1.349 7.737 1.00 90.69 69 GLU A O 1
ATOM 550 N N . THR A 1 70 ? -13.960 -2.026 7.130 1.00 86.75 70 THR A N 1
ATOM 551 C CA . THR A 1 70 ? -14.662 -0.787 7.443 1.00 86.75 70 THR A CA 1
ATOM 552 C C . THR A 1 70 ? -15.755 -1.120 8.455 1.00 86.75 70 THR A C 1
ATOM 554 O O . THR A 1 70 ? -16.116 -2.291 8.584 1.00 86.75 70 THR A O 1
ATOM 557 N N . PRO A 1 71 ? -16.386 -0.131 9.111 1.00 88.81 71 PRO A N 1
ATOM 558 C CA . PRO A 1 71 ? -17.468 -0.406 10.059 1.00 88.81 71 PRO A CA 1
ATOM 559 C C . PRO A 1 71 ? -18.659 -1.193 9.483 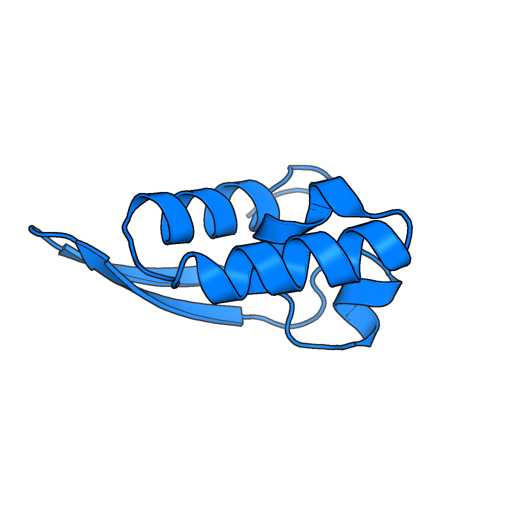1.00 88.81 71 PRO A C 1
ATOM 561 O O . PRO A 1 71 ? -19.501 -1.657 10.245 1.00 88.81 71 PRO A O 1
ATOM 564 N N . ARG A 1 72 ? -18.782 -1.296 8.150 1.00 91.94 72 ARG A N 1
ATOM 565 C CA . ARG A 1 72 ? -19.912 -1.953 7.473 1.00 91.94 72 ARG A CA 1
ATOM 566 C C . ARG A 1 72 ? -19.522 -3.121 6.567 1.00 91.94 72 ARG A C 1
ATOM 568 O O . ARG A 1 72 ? -20.381 -3.945 6.276 1.00 91.94 72 ARG A O 1
ATOM 575 N N . TYR A 1 73 ? -18.277 -3.187 6.096 1.00 91.94 73 TYR A N 1
ATOM 576 C CA . TYR A 1 73 ? -17.862 -4.137 5.061 1.00 91.94 73 TYR A CA 1
ATOM 577 C C . TYR A 1 73 ? -16.443 -4.655 5.281 1.00 91.94 73 TYR A C 1
ATOM 579 O O . TYR A 1 73 ? -15.547 -3.886 5.638 1.00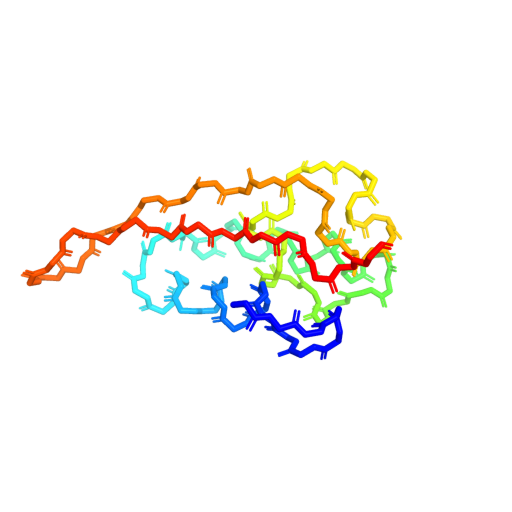 91.94 73 TYR A O 1
ATOM 587 N N . TYR A 1 74 ? -16.241 -5.927 4.940 1.00 92.94 74 TYR A N 1
ATOM 588 C CA . TYR A 1 74 ? -14.930 -6.531 4.724 1.00 92.94 74 TYR A CA 1
ATOM 589 C C . TYR A 1 74 ? -14.529 -6.317 3.266 1.00 92.94 74 TYR A C 1
ATOM 591 O O . TYR A 1 74 ? -15.249 -6.729 2.354 1.00 92.94 74 TYR A O 1
ATOM 599 N N . VAL A 1 75 ? -13.392 -5.669 3.033 1.00 92.44 75 VAL A N 1
ATOM 600 C CA . VAL A 1 75 ? -12.929 -5.313 1.691 1.00 92.44 75 VAL A CA 1
ATOM 601 C C . VAL A 1 75 ? -11.666 -6.101 1.368 1.00 92.44 75 VAL A C 1
ATOM 603 O O . VAL A 1 75 ? -10.704 -6.110 2.134 1.00 92.44 75 VAL A O 1
ATOM 606 N N . THR A 1 76 ? -11.659 -6.758 0.208 1.00 93.31 76 THR A N 1
ATOM 607 C CA . THR A 1 76 ? -10.442 -7.314 -0.395 1.00 93.31 76 THR A CA 1
ATOM 608 C C . THR A 1 76 ? -10.113 -6.512 -1.643 1.00 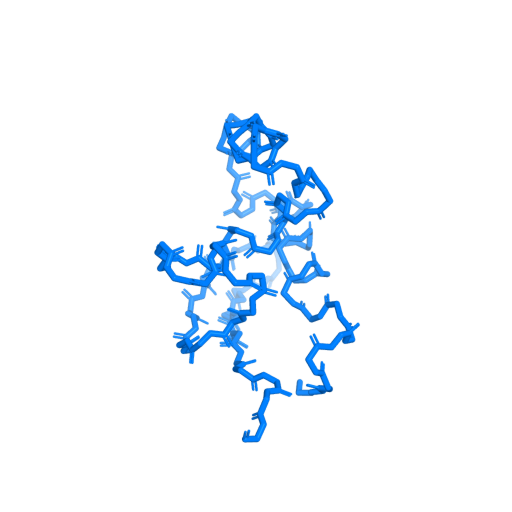93.31 76 THR A C 1
ATOM 610 O O . THR A 1 76 ? -10.893 -6.465 -2.591 1.00 93.31 76 THR A O 1
ATOM 613 N N . VAL A 1 77 ? -8.951 -5.877 -1.628 1.00 91.81 77 VAL A N 1
ATOM 614 C CA . VAL A 1 77 ? -8.351 -5.182 -2.759 1.00 91.81 77 VAL A CA 1
ATOM 615 C C . VAL A 1 77 ? -7.467 -6.158 -3.514 1.00 91.81 77 VAL A C 1
ATOM 617 O O . VAL A 1 77 ? -6.651 -6.858 -2.912 1.00 91.81 77 VAL A O 1
ATOM 620 N N . ILE A 1 78 ? -7.619 -6.156 -4.834 1.00 92.31 78 ILE A N 1
ATOM 621 C CA . ILE A 1 78 ? -6.719 -6.822 -5.768 1.00 92.31 78 ILE A CA 1
ATOM 622 C C . ILE A 1 78 ? -6.107 -5.725 -6.629 1.00 92.31 78 ILE A C 1
ATOM 624 O O . ILE A 1 78 ? -6.808 -5.121 -7.445 1.00 92.31 78 ILE A O 1
ATOM 628 N N . ASP A 1 79 ? -4.826 -5.445 -6.418 1.00 89.44 79 ASP A N 1
ATOM 629 C CA . ASP A 1 79 ? -4.067 -4.560 -7.291 1.00 89.44 79 ASP A CA 1
ATOM 630 C C . ASP A 1 79 ? -3.396 -5.383 -8.379 1.00 89.44 79 ASP A C 1
ATOM 632 O O . ASP A 1 79 ? -2.819 -6.435 -8.109 1.00 89.44 79 ASP A O 1
ATOM 636 N N . ALA A 1 80 ? -3.528 -4.929 -9.618 1.00 89.31 80 ALA A N 1
ATOM 637 C CA . ALA A 1 80 ?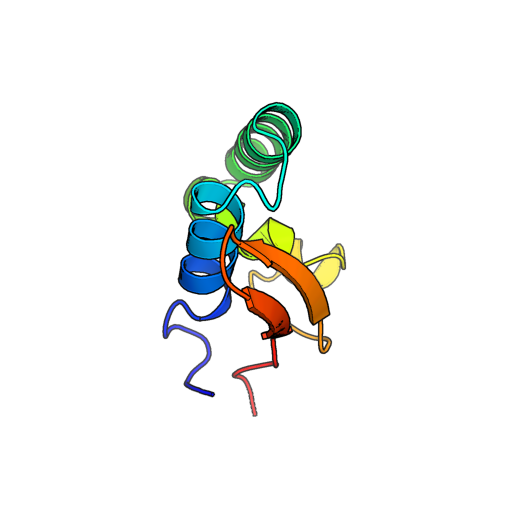 -3.112 -5.682 -10.788 1.00 89.31 80 ALA A CA 1
ATOM 638 C C . ALA A 1 80 ? -2.248 -4.813 -11.708 1.00 89.31 80 ALA A C 1
ATOM 640 O O . ALA A 1 80 ? -2.526 -3.613 -11.861 1.00 89.31 80 ALA A O 1
ATOM 641 N N . PRO A 1 81 ? -1.249 -5.415 -12.376 1.00 87.62 81 PRO A N 1
ATOM 642 C CA . PRO A 1 81 ? -0.370 -4.702 -13.288 1.00 87.62 81 PRO A CA 1
ATOM 643 C C . PRO A 1 81 ? -1.151 -4.017 -14.419 1.00 87.62 81 PRO A C 1
ATOM 645 O O . PRO A 1 81 ? -2.124 -4.543 -14.959 1.00 87.62 81 PRO A O 1
ATOM 648 N N . GLY A 1 82 ? -0.731 -2.795 -14.759 1.00 81.69 82 GLY A N 1
ATOM 649 C CA . GLY A 1 82 ? -1.343 -1.971 -15.814 1.00 81.69 82 GLY A CA 1
ATOM 650 C C . GLY A 1 82 ? -0.546 -1.904 -17.117 1.00 81.69 82 GLY A C 1
ATOM 651 O O . GLY A 1 82 ? -0.861 -1.072 -17.970 1.00 81.69 82 GLY A O 1
ATOM 652 N N . HIS A 1 83 ? 0.509 -2.709 -17.235 1.00 79.06 83 HIS A N 1
ATOM 653 C CA . HIS A 1 83 ? 1.386 -2.789 -18.400 1.00 79.06 83 HIS A CA 1
ATOM 654 C C . HIS A 1 83 ? 1.001 -3.988 -19.288 1.00 79.06 83 HIS A C 1
ATOM 656 O O . HIS A 1 83 ? 0.354 -4.924 -18.821 1.00 79.06 83 HIS A O 1
ATOM 662 N N . ARG A 1 84 ? 1.343 -3.915 -20.578 1.00 61.81 84 ARG A N 1
ATOM 663 C CA . ARG A 1 84 ? 1.242 -5.026 -21.538 1.00 61.81 84 ARG A CA 1
ATOM 664 C C . ARG A 1 84 ? 2.596 -5.693 -21.700 1.00 61.81 84 ARG A C 1
ATOM 666 O O . ARG A 1 84 ? 3.600 -4.952 -21.622 1.00 61.81 84 ARG A O 1
#

InterPro domains:
  IPR000795 Translational (tr)-type GTP-binding domain [PF00009] (1-84)
  IPR000795 Translational (tr)-type GTP-binding domain [PS51722] (1-84)
  IPR027417 P-loop containing nucleoside triphosphate hydrolase [G3DSA:3.40.50.300] (1-84)
  IPR027417 P-loop containing nucleoside triphosphate hydrolase [SSF52540] (1-84)
  IPR031157 Tr-type G domain, conserved site [PS00301] (49-64)
  IPR050100 Translation factor GTPase superfamily members [PTHR23115] (1-84)

pLDDT: mean 88.29, std 5.31, range [61.81, 93.31]

Foldseek 3Di:
DAAFPPCQLVVVLVVCVVQVVDDPVQLVVLLVVCVVLVRNSCSSSCVFPPDPVCSNVVWDDDWGWGWDDHPVDTDIDTDDGNYD

Organism: NCBI:txid986114